Protein AF-A0A1T4Z4E2-F1 (afdb_monomer_lite)

Structure (mmCIF, N/CA/C/O backbone):
data_AF-A0A1T4Z4E2-F1
#
_entry.id   AF-A0A1T4Z4E2-F1
#
loop_
_atom_site.group_PDB
_atom_site.id
_atom_site.type_symbol
_atom_site.label_atom_id
_atom_site.label_alt_id
_atom_site.label_comp_id
_atom_site.label_asym_id
_atom_site.label_entity_id
_atom_site.label_seq_id
_atom_site.pdbx_PDB_ins_code
_atom_site.Cartn_x
_atom_site.Cartn_y
_atom_site.Cartn_z
_atom_site.occupancy
_atom_site.B_iso_or_equiv
_atom_site.auth_seq_id
_atom_site.auth_comp_id
_atom_site.auth_asym_id
_atom_site.auth_atom_id
_atom_site.pdbx_PDB_model_num
ATOM 1 N N . MET A 1 1 ? 83.401 1.718 -61.643 1.00 43.03 1 MET A N 1
ATOM 2 C CA . MET A 1 1 ? 82.633 1.352 -60.439 1.00 43.03 1 MET A CA 1
ATOM 3 C C . MET A 1 1 ? 81.270 0.893 -60.943 1.00 43.03 1 MET A C 1
ATOM 5 O O . MET A 1 1 ? 80.401 1.716 -61.183 1.00 43.03 1 MET A O 1
ATOM 9 N N . LEU A 1 2 ? 81.180 -0.382 -61.313 1.00 45.03 2 LEU A N 1
ATOM 10 C CA . LEU A 1 2 ? 80.019 -1.019 -61.935 1.00 45.03 2 LEU A CA 1
ATOM 11 C C . LEU A 1 2 ? 79.768 -2.278 -61.119 1.00 45.03 2 LEU A C 1
ATOM 13 O O . LEU A 1 2 ? 80.660 -3.112 -61.080 1.00 45.03 2 LEU A O 1
ATOM 17 N N . ASP A 1 3 ? 78.605 -2.380 -60.489 1.00 41.56 3 ASP A N 1
ATOM 18 C CA . ASP A 1 3 ? 77.945 -3.665 -60.283 1.00 41.56 3 ASP A CA 1
ATOM 19 C C . ASP A 1 3 ? 76.447 -3.419 -60.094 1.00 41.56 3 ASP A C 1
ATOM 21 O O . ASP A 1 3 ? 75.994 -2.739 -59.173 1.00 41.56 3 ASP A O 1
ATOM 25 N N . ILE A 1 4 ? 75.699 -3.918 -61.075 1.00 47.00 4 ILE A N 1
ATOM 26 C CA . ILE A 1 4 ? 74.245 -3.968 -61.150 1.00 47.00 4 ILE A CA 1
ATOM 27 C C . ILE A 1 4 ? 73.883 -5.408 -60.803 1.00 47.00 4 ILE A C 1
ATOM 29 O O . ILE A 1 4 ? 74.241 -6.319 -61.546 1.00 47.00 4 ILE A O 1
ATOM 33 N N . THR A 1 5 ? 73.133 -5.618 -59.725 1.00 52.94 5 THR A N 1
ATOM 34 C CA . THR A 1 5 ? 72.490 -6.910 -59.446 1.00 52.94 5 THR A CA 1
ATOM 35 C C . THR A 1 5 ? 70.978 -6.747 -59.379 1.00 52.94 5 THR A C 1
ATOM 37 O O . THR A 1 5 ? 70.427 -6.159 -58.451 1.00 52.94 5 THR A O 1
ATOM 40 N N . LEU A 1 6 ? 70.340 -7.291 -60.419 1.00 47.16 6 LEU A N 1
ATOM 41 C CA . LEU A 1 6 ? 68.939 -7.689 -60.508 1.00 47.16 6 LEU A CA 1
ATOM 42 C C . LEU A 1 6 ? 68.635 -8.813 -59.504 1.00 47.16 6 LEU A C 1
ATOM 44 O O . LEU A 1 6 ? 69.362 -9.800 -59.485 1.00 47.16 6 LEU A O 1
ATOM 48 N N . GLN A 1 7 ? 67.515 -8.696 -58.789 1.00 49.22 7 GLN A N 1
ATOM 49 C CA . GLN A 1 7 ? 66.650 -9.755 -58.226 1.00 49.22 7 GLN A CA 1
ATOM 50 C C . GLN A 1 7 ? 65.529 -8.982 -57.495 1.00 49.22 7 GLN A C 1
ATOM 52 O O . GLN A 1 7 ? 65.824 -8.167 -56.635 1.00 49.22 7 GLN A O 1
ATOM 57 N N . GLY A 1 8 ? 64.246 -9.001 -57.856 1.00 41.59 8 GLY A N 1
ATOM 58 C CA . GLY A 1 8 ? 63.393 -10.115 -58.256 1.00 41.59 8 GLY A CA 1
ATOM 59 C C . GLY A 1 8 ? 62.428 -10.399 -57.096 1.00 41.59 8 GLY A C 1
ATOM 60 O O . GLY A 1 8 ? 62.901 -10.843 -56.064 1.00 41.59 8 GLY A O 1
ATOM 61 N N . LEU A 1 9 ? 61.131 -10.089 -57.253 1.00 45.34 9 LEU A N 1
ATOM 62 C CA . LEU A 1 9 ? 59.932 -10.692 -56.611 1.00 45.34 9 LEU A CA 1
ATOM 63 C C . LEU A 1 9 ? 58.744 -9.728 -56.840 1.00 45.34 9 LEU A C 1
ATOM 65 O O . LEU A 1 9 ? 58.664 -8.666 -56.237 1.00 45.34 9 LEU A O 1
ATOM 69 N N . VAL A 1 10 ? 57.968 -9.892 -57.912 1.00 45.75 10 VAL A N 1
ATOM 70 C CA . VAL A 1 10 ? 56.760 -10.740 -58.017 1.00 45.75 10 VAL A CA 1
ATOM 71 C C . VAL A 1 10 ? 55.664 -10.337 -57.024 1.00 45.75 10 VAL A C 1
ATOM 73 O O . VAL A 1 10 ? 55.717 -10.634 -55.834 1.00 45.75 10 VAL A O 1
ATOM 76 N N . LEU A 1 11 ? 54.650 -9.680 -57.599 1.00 40.84 11 LEU A N 1
ATOM 77 C CA . LEU A 1 11 ? 53.311 -9.459 -57.063 1.00 40.84 11 LEU A CA 1
ATOM 78 C C . LEU A 1 11 ? 52.727 -10.741 -56.454 1.00 40.84 11 LEU A C 1
ATOM 80 O O . LEU A 1 11 ? 52.651 -11.764 -57.132 1.00 40.84 11 LEU A O 1
ATOM 84 N N . LEU A 1 12 ? 52.157 -10.632 -55.255 1.00 41.03 12 LEU A N 1
ATOM 85 C CA . LEU A 1 12 ? 51.163 -11.581 -54.763 1.00 41.03 12 LEU A CA 1
ATOM 86 C C . LEU A 1 12 ? 49.928 -10.825 -54.265 1.00 41.03 12 LEU A C 1
ATOM 88 O O . LEU A 1 12 ? 49.847 -10.320 -53.151 1.00 41.03 12 LEU A O 1
ATOM 92 N N . VAL A 1 13 ? 49.021 -10.689 -55.230 1.00 41.66 13 VAL A N 1
ATOM 93 C CA . VAL A 1 13 ? 47.558 -10.688 -55.166 1.00 41.66 13 VAL A CA 1
ATOM 94 C C . VAL A 1 13 ? 46.963 -10.875 -53.765 1.00 41.66 13 VAL A C 1
ATOM 96 O O . VAL A 1 13 ? 47.079 -11.929 -53.143 1.00 41.66 13 VAL A O 1
ATOM 99 N N . TRP A 1 14 ? 46.216 -9.856 -53.341 1.00 37.59 14 TRP A N 1
ATOM 100 C CA . TRP A 1 14 ? 45.207 -9.940 -52.293 1.00 37.59 14 TRP A CA 1
ATOM 101 C C . TRP A 1 14 ? 44.106 -10.925 -52.702 1.00 37.59 14 TRP A C 1
ATOM 103 O O . TRP A 1 14 ? 43.316 -10.640 -53.600 1.00 37.59 14 TRP A O 1
ATOM 113 N N . VAL A 1 15 ? 44.021 -12.067 -52.022 1.00 42.38 15 VAL A N 1
ATOM 114 C CA . VAL A 1 15 ? 42.838 -12.936 -52.062 1.00 42.38 15 VAL A CA 1
ATOM 115 C C . VAL A 1 15 ? 42.001 -12.627 -50.824 1.00 42.38 15 VAL A C 1
ATOM 117 O O . VAL A 1 15 ? 42.268 -13.122 -49.731 1.00 42.38 15 VAL A O 1
ATOM 120 N N . GLN A 1 16 ? 40.986 -11.776 -50.990 1.00 45.28 16 GLN A N 1
ATOM 121 C CA . GLN A 1 16 ? 39.893 -11.659 -50.027 1.00 45.28 16 GLN A CA 1
ATOM 122 C C . GLN A 1 16 ? 39.072 -12.948 -50.074 1.00 45.28 16 GLN A C 1
ATOM 124 O O . GLN A 1 16 ? 38.259 -13.154 -50.973 1.00 45.28 16 GLN A O 1
ATOM 129 N N . VAL A 1 17 ? 39.267 -13.814 -49.083 1.00 48.19 17 VAL A N 1
ATOM 130 C CA . VAL A 1 17 ? 38.297 -14.865 -48.785 1.00 48.19 17 VAL A CA 1
ATOM 131 C C . VAL A 1 17 ? 37.117 -14.206 -48.082 1.00 48.19 17 VAL A C 1
ATOM 133 O O . VAL A 1 17 ? 37.236 -13.682 -46.974 1.00 48.19 17 VAL A O 1
ATOM 136 N N . VAL A 1 18 ? 35.971 -14.225 -48.760 1.00 53.00 18 VAL A N 1
ATOM 137 C CA . VAL A 1 18 ? 34.652 -13.923 -48.203 1.00 53.00 18 VAL A CA 1
ATOM 138 C C . VAL A 1 18 ? 34.338 -14.993 -47.158 1.00 53.00 18 VAL A C 1
ATOM 140 O O . VAL A 1 18 ? 33.730 -16.020 -47.439 1.00 53.00 18 VAL A O 1
ATOM 143 N N . GLY A 1 19 ? 34.804 -14.768 -45.934 1.00 38.81 19 GLY A N 1
ATOM 144 C CA . GLY A 1 19 ? 34.293 -15.460 -44.765 1.00 38.81 19 GLY A CA 1
ATOM 145 C C . GLY A 1 19 ? 32.934 -14.863 -44.427 1.00 38.81 19 GLY A C 1
ATOM 146 O O . GLY A 1 19 ? 32.863 -13.728 -43.953 1.00 38.81 19 GLY A O 1
ATOM 147 N N . CYS A 1 20 ? 31.860 -15.612 -44.686 1.00 36.28 20 CYS A N 1
ATOM 148 C CA . CYS A 1 20 ? 30.552 -15.386 -44.082 1.00 36.28 20 CYS A CA 1
ATOM 149 C C . CYS A 1 20 ? 30.745 -15.169 -42.576 1.00 36.28 20 CYS A C 1
ATOM 151 O O . CYS A 1 20 ? 30.963 -16.119 -41.829 1.00 36.28 20 CYS A O 1
ATOM 153 N N . ARG A 1 21 ? 30.682 -13.911 -42.124 1.00 41.00 21 ARG A N 1
ATOM 154 C CA . ARG A 1 21 ? 30.514 -13.598 -40.707 1.00 41.00 21 ARG A CA 1
ATOM 155 C C . ARG A 1 21 ? 29.143 -14.125 -40.320 1.00 41.00 21 ARG A C 1
ATOM 157 O O . ARG A 1 21 ? 28.133 -13.464 -40.566 1.00 41.00 21 ARG A O 1
ATOM 164 N N . SER A 1 22 ? 29.122 -15.330 -39.759 1.00 43.19 22 SER A N 1
ATOM 165 C CA . SER A 1 22 ? 28.012 -15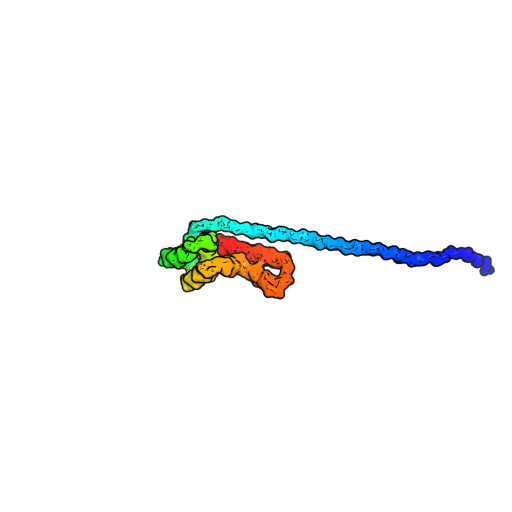.826 -38.964 1.00 43.19 22 SER A CA 1
ATOM 166 C C . SER A 1 22 ? 27.613 -14.698 -38.030 1.00 43.19 22 SER A C 1
ATOM 168 O O . SER A 1 22 ? 28.406 -14.232 -37.211 1.00 43.19 22 SER A O 1
ATOM 170 N N . ARG A 1 23 ? 26.407 -14.179 -38.242 1.00 46.03 23 ARG A N 1
ATOM 171 C CA . ARG A 1 23 ? 25.771 -13.248 -37.328 1.00 46.03 23 ARG A CA 1
ATOM 172 C C . ARG A 1 23 ? 25.450 -14.099 -36.110 1.00 46.03 23 ARG A C 1
ATOM 174 O O . ARG A 1 23 ? 24.402 -14.730 -36.051 1.00 46.03 23 ARG A O 1
ATOM 181 N N . GLU A 1 24 ? 26.425 -14.221 -35.221 1.00 41.53 24 GLU A N 1
ATOM 182 C CA . GLU A 1 24 ? 26.245 -14.816 -33.913 1.00 41.53 24 GLU A CA 1
ATOM 183 C C . GLU A 1 24 ? 25.270 -13.887 -33.203 1.00 41.53 24 GLU A C 1
ATOM 185 O O . GLU A 1 24 ? 25.612 -12.811 -32.713 1.00 41.53 24 GLU A O 1
ATOM 190 N N . THR A 1 25 ? 23.990 -14.233 -33.312 1.00 44.44 25 THR A N 1
ATOM 191 C CA . THR A 1 25 ? 22.948 -13.665 -32.487 1.00 44.44 25 THR A CA 1
ATOM 192 C C . THR A 1 25 ? 23.361 -14.005 -31.073 1.00 44.44 25 THR A C 1
ATOM 194 O O . THR A 1 25 ? 23.144 -15.126 -30.611 1.00 44.44 25 THR A O 1
ATOM 197 N N . ALA A 1 26 ? 23.990 -13.045 -30.400 1.00 43.84 26 ALA A N 1
ATOM 198 C CA . ALA A 1 26 ? 23.972 -12.983 -28.959 1.00 43.84 26 ALA A CA 1
ATOM 199 C C . ALA A 1 26 ? 22.491 -12.925 -28.579 1.00 43.84 26 ALA A C 1
ATOM 201 O O . ALA A 1 26 ? 21.879 -11.860 -28.504 1.00 43.84 26 ALA A O 1
ATOM 202 N N . SER A 1 27 ? 21.894 -14.107 -28.437 1.00 48.59 27 SER A N 1
ATOM 203 C CA . SER A 1 27 ? 20.681 -14.325 -27.682 1.00 48.59 27 SER A CA 1
ATOM 204 C C . SER A 1 27 ? 21.054 -13.928 -26.266 1.00 48.59 27 SER A C 1
ATOM 206 O O . SER A 1 27 ? 21.523 -14.749 -25.481 1.00 48.59 27 SER A O 1
ATOM 208 N N . SER A 1 28 ? 20.966 -12.623 -25.999 1.00 47.12 28 SER A N 1
ATOM 209 C CA . SER A 1 28 ? 21.042 -12.056 -24.668 1.00 47.12 28 SER A CA 1
ATOM 210 C C . SER A 1 28 ? 20.012 -12.826 -23.867 1.00 47.12 28 SER A C 1
ATOM 212 O O . SER A 1 28 ? 18.813 -12.735 -24.132 1.00 47.12 28 SER A O 1
ATOM 214 N N . ALA A 1 29 ? 20.511 -13.703 -23.000 1.00 44.59 29 ALA A N 1
ATOM 215 C CA . ALA A 1 29 ? 19.693 -14.424 -22.059 1.00 44.59 29 ALA A CA 1
ATOM 216 C C . ALA A 1 29 ? 18.869 -13.360 -21.344 1.00 44.59 29 ALA A C 1
ATOM 218 O O . ALA A 1 29 ? 19.426 -12.518 -20.641 1.00 44.59 29 ALA A O 1
ATOM 219 N N . ALA A 1 30 ? 17.563 -13.342 -21.606 1.00 43.50 30 ALA A N 1
ATOM 220 C CA . ALA A 1 30 ? 16.647 -12.550 -20.822 1.00 43.50 30 ALA A CA 1
ATOM 221 C C . ALA A 1 30 ? 16.803 -13.070 -19.396 1.00 43.50 30 ALA A C 1
ATOM 223 O O . ALA A 1 30 ? 16.347 -14.171 -19.081 1.00 43.50 30 ALA A O 1
ATOM 224 N N . THR A 1 31 ? 17.546 -12.329 -18.572 1.00 50.16 31 THR A N 1
ATOM 225 C CA . THR A 1 31 ? 17.617 -12.577 -17.141 1.00 50.16 31 THR A CA 1
ATOM 226 C C . THR A 1 31 ? 16.169 -12.698 -16.681 1.00 50.16 31 THR A C 1
ATOM 228 O O . THR A 1 31 ? 15.388 -11.780 -16.955 1.00 50.16 31 THR A O 1
ATOM 231 N N . PRO A 1 32 ? 15.760 -13.831 -16.082 1.00 44.84 32 PRO A N 1
ATOM 232 C CA . PRO A 1 32 ? 14.402 -13.955 -15.587 1.00 44.84 32 PRO A CA 1
ATOM 233 C C . PRO A 1 32 ? 14.179 -12.772 -14.651 1.00 44.84 32 PRO A C 1
ATOM 235 O O . PRO A 1 32 ? 14.991 -12.574 -13.748 1.00 44.84 32 PRO A O 1
ATOM 238 N N . MET A 1 33 ? 13.139 -11.967 -14.909 1.00 49.41 33 MET A N 1
ATOM 239 C CA . MET A 1 33 ? 12.706 -10.908 -13.997 1.0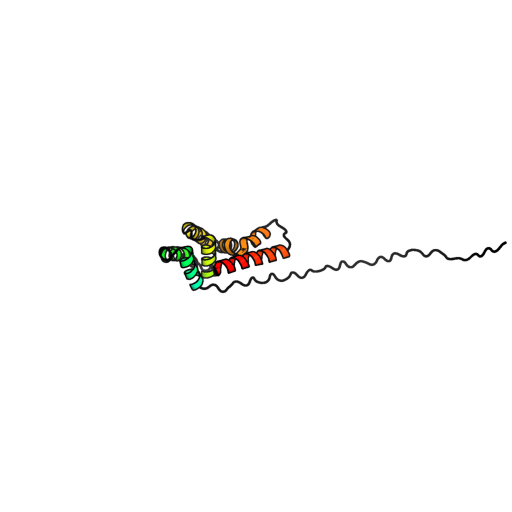0 49.41 33 MET A CA 1
ATOM 240 C C . MET A 1 33 ? 12.628 -11.546 -12.616 1.00 49.41 33 MET A C 1
ATOM 242 O O . MET A 1 33 ? 11.763 -12.390 -12.372 1.00 49.41 33 MET A O 1
ATOM 246 N N . THR A 1 34 ? 13.605 -11.251 -11.763 1.00 55.31 34 THR A N 1
ATOM 247 C CA . THR A 1 34 ? 13.738 -11.896 -10.466 1.00 55.31 34 THR A CA 1
ATOM 248 C C . THR A 1 34 ? 12.468 -11.565 -9.708 1.00 55.31 34 THR A C 1
ATOM 250 O O . THR A 1 34 ? 12.166 -10.396 -9.466 1.00 55.31 34 THR A O 1
ATOM 253 N N . ALA A 1 35 ? 11.665 -12.600 -9.436 1.00 56.94 35 ALA A N 1
ATOM 254 C CA . ALA A 1 35 ? 10.398 -12.463 -8.739 1.00 56.94 35 ALA A CA 1
ATOM 255 C C . ALA A 1 35 ? 10.648 -11.613 -7.497 1.00 56.94 35 ALA A C 1
ATOM 257 O O . ALA A 1 35 ? 11.469 -11.967 -6.649 1.00 56.94 35 ALA A O 1
ATOM 258 N N . GLN A 1 36 ? 10.020 -10.441 -7.462 1.00 58.16 36 GLN A N 1
ATOM 259 C CA . GLN A 1 36 ? 10.373 -9.417 -6.502 1.00 58.16 36 GLN A CA 1
ATOM 260 C C . GLN A 1 36 ? 10.076 -9.967 -5.095 1.00 58.16 36 GLN A C 1
ATOM 262 O O . GLN A 1 36 ? 8.913 -10.278 -4.817 1.00 58.16 36 GLN A O 1
ATOM 267 N N . PRO A 1 37 ? 11.075 -10.138 -4.205 1.00 65.12 37 PRO A N 1
ATOM 268 C CA . PRO A 1 37 ? 10.819 -10.685 -2.882 1.00 65.12 37 PRO A CA 1
ATOM 269 C C . PRO A 1 37 ? 9.958 -9.689 -2.104 1.00 65.12 37 PRO A C 1
ATOM 271 O O . PRO A 1 37 ? 10.442 -8.651 -1.647 1.00 65.12 37 PRO A O 1
ATOM 274 N N . CYS A 1 38 ? 8.665 -9.991 -2.002 1.00 59.62 38 CYS A N 1
ATOM 275 C CA . CYS A 1 38 ? 7.731 -9.225 -1.196 1.00 59.62 38 CYS A CA 1
ATOM 276 C C . CYS A 1 38 ? 7.935 -9.635 0.268 1.00 59.62 38 CYS A C 1
ATOM 278 O O . CYS A 1 38 ? 7.879 -10.832 0.576 1.00 59.62 38 CYS A O 1
ATOM 280 N N . PRO A 1 39 ? 8.211 -8.689 1.182 1.00 72.50 39 PRO A N 1
ATOM 281 C CA . PRO A 1 39 ? 8.283 -9.012 2.598 1.00 72.50 39 PRO A CA 1
ATOM 282 C C . PRO A 1 39 ? 6.950 -9.623 3.041 1.00 72.50 39 PRO A C 1
ATOM 284 O O . PRO A 1 39 ? 5.884 -9.195 2.600 1.00 72.50 39 PRO A O 1
ATOM 287 N N . LYS A 1 40 ? 7.003 -10.633 3.916 1.00 84.00 40 LYS A N 1
ATOM 288 C CA . LYS A 1 40 ? 5.790 -11.178 4.532 1.00 84.00 40 LYS A CA 1
ATOM 289 C C . LYS A 1 40 ? 5.223 -10.130 5.481 1.00 84.00 40 LYS A C 1
ATOM 291 O O . LYS A 1 40 ? 5.697 -9.996 6.604 1.00 84.00 40 LYS A O 1
ATOM 296 N N . ILE A 1 41 ? 4.252 -9.376 4.986 1.00 91.06 41 ILE A N 1
ATOM 297 C CA . ILE A 1 41 ? 3.514 -8.388 5.760 1.00 91.06 41 ILE A CA 1
ATOM 298 C C . ILE A 1 41 ? 2.516 -9.098 6.667 1.00 91.06 41 ILE A C 1
ATOM 300 O O . ILE A 1 41 ? 1.840 -10.033 6.238 1.00 91.06 41 ILE A O 1
ATOM 304 N N . THR A 1 42 ? 2.424 -8.634 7.911 1.00 94.88 42 THR A N 1
ATOM 305 C CA . THR A 1 42 ? 1.466 -9.136 8.895 1.00 94.88 42 THR A CA 1
ATOM 306 C C . THR A 1 42 ? 0.449 -8.067 9.285 1.00 94.88 42 THR A C 1
ATOM 308 O O . THR A 1 42 ? 0.698 -6.865 9.180 1.00 94.88 42 THR A O 1
ATOM 311 N N . LYS A 1 43 ? -0.690 -8.496 9.830 1.00 95.75 43 LYS A N 1
ATOM 312 C CA . LYS A 1 43 ? -1.680 -7.600 10.443 1.00 95.75 43 LYS A CA 1
ATOM 313 C C . LYS A 1 43 ? -1.097 -6.722 11.563 1.00 95.75 43 LYS A C 1
ATOM 315 O O . LYS A 1 43 ? -1.533 -5.584 11.745 1.00 95.75 43 LYS A O 1
ATOM 320 N N . ASP A 1 44 ? -0.097 -7.216 12.291 1.00 96.56 44 ASP A N 1
ATOM 321 C CA . ASP A 1 44 ? 0.575 -6.448 13.344 1.00 96.56 44 ASP A CA 1
ATOM 322 C C . ASP A 1 44 ? 1.377 -5.277 12.768 1.00 96.56 44 ASP A C 1
ATOM 324 O O . ASP A 1 44 ? 1.409 -4.199 13.370 1.00 96.56 44 ASP A O 1
ATOM 328 N N . ASP A 1 45 ? 1.956 -5.439 11.573 1.00 96.44 45 ASP A N 1
ATOM 329 C CA . ASP A 1 45 ? 2.589 -4.337 10.851 1.00 96.44 45 ASP A CA 1
ATOM 330 C C . ASP A 1 45 ? 1.571 -3.250 10.521 1.00 96.44 45 ASP A C 1
ATOM 332 O O . ASP A 1 45 ? 1.813 -2.082 10.815 1.00 96.44 45 ASP A O 1
ATOM 336 N N . VAL A 1 46 ? 0.402 -3.627 9.998 1.00 97.75 46 VAL A N 1
ATOM 337 C CA . VAL A 1 46 ? -0.685 -2.681 9.703 1.00 97.75 46 VAL A CA 1
ATOM 338 C C . VAL A 1 46 ? -1.061 -1.899 10.962 1.00 97.75 46 VAL A C 1
ATOM 340 O O . VAL A 1 46 ? -1.031 -0.669 10.967 1.00 97.75 46 VAL A O 1
ATOM 343 N N . HIS A 1 47 ? -1.339 -2.592 12.068 1.00 97.50 47 HIS A N 1
ATOM 344 C CA . HIS A 1 47 ? -1.739 -1.943 13.316 1.00 97.50 47 HIS A CA 1
ATOM 345 C C . HIS A 1 47 ? -0.648 -1.020 13.885 1.00 97.50 47 HIS A C 1
ATOM 347 O O . HIS A 1 47 ? -0.942 0.087 14.351 1.00 97.50 47 HIS A O 1
ATOM 353 N N . ARG A 1 48 ? 0.621 -1.441 13.815 1.00 97.62 48 ARG A N 1
ATOM 354 C CA . ARG A 1 48 ? 1.779 -0.624 14.203 1.00 97.62 48 ARG A CA 1
ATOM 355 C C . ARG A 1 48 ? 1.836 0.676 13.400 1.00 97.62 48 ARG A C 1
ATOM 357 O O . ARG A 1 48 ? 1.990 1.741 13.996 1.00 97.62 48 ARG A O 1
ATOM 364 N N . ILE A 1 49 ? 1.677 0.601 12.079 1.00 98.19 49 ILE A N 1
ATOM 365 C CA . ILE A 1 49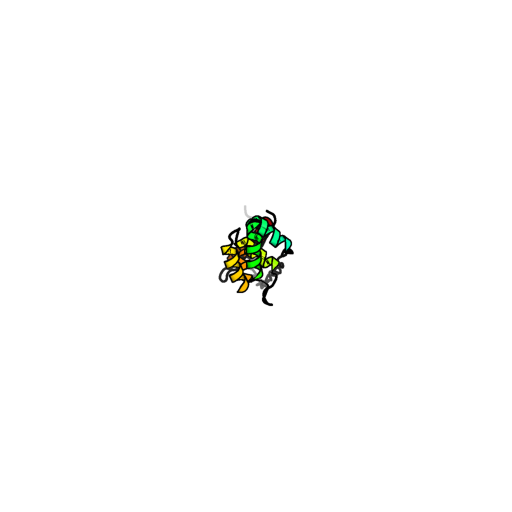 ? 1.741 1.765 11.185 1.00 98.19 49 ILE A CA 1
ATOM 366 C C . ILE A 1 49 ? 0.563 2.714 11.419 1.00 98.19 49 ILE A C 1
ATOM 368 O O . ILE A 1 49 ? 0.776 3.921 11.503 1.00 98.19 49 ILE A O 1
ATOM 372 N N . ILE A 1 50 ? -0.654 2.195 11.619 1.00 98.31 50 ILE A N 1
ATOM 373 C CA . ILE A 1 50 ? -1.824 3.029 11.942 1.00 98.31 50 ILE A CA 1
ATOM 374 C C . ILE A 1 50 ? -1.562 3.839 13.215 1.00 98.31 50 ILE A C 1
ATOM 376 O O . ILE A 1 50 ? -1.740 5.057 13.230 1.00 98.31 50 ILE A O 1
ATOM 380 N N . ARG A 1 51 ? -1.090 3.184 14.283 1.00 97.88 51 ARG A N 1
ATOM 381 C CA . ARG A 1 51 ? -0.777 3.870 15.545 1.00 97.88 51 ARG A CA 1
ATOM 382 C C . ARG A 1 51 ? 0.321 4.917 15.381 1.00 97.88 51 ARG A C 1
ATOM 384 O O . ARG A 1 51 ? 0.210 5.981 15.985 1.00 97.88 51 ARG A O 1
ATOM 391 N N . ARG A 1 52 ? 1.356 4.606 14.595 1.00 97.62 52 ARG A N 1
ATOM 392 C CA . ARG A 1 52 ? 2.497 5.492 14.335 1.00 97.62 52 ARG A CA 1
ATOM 393 C C . ARG A 1 52 ? 2.083 6.750 13.571 1.00 97.62 52 ARG A C 1
ATOM 395 O O . ARG A 1 52 ? 2.460 7.841 13.978 1.00 97.62 52 ARG A O 1
ATOM 402 N N . ASP A 1 53 ? 1.317 6.596 12.492 1.00 98.00 53 ASP A N 1
ATOM 403 C CA . ASP A 1 53 ? 1.084 7.676 11.524 1.00 98.00 53 ASP A CA 1
ATOM 404 C C . ASP A 1 53 ? -0.210 8.465 11.784 1.00 98.00 53 ASP A C 1
ATOM 406 O O . ASP A 1 53 ? -0.291 9.629 11.406 1.00 98.00 53 ASP A O 1
ATOM 410 N N . PHE A 1 54 ? -1.208 7.869 12.448 1.00 97.19 54 PHE A N 1
ATOM 411 C CA . PHE A 1 54 ? -2.528 8.488 12.664 1.00 97.19 54 PHE A CA 1
ATOM 412 C C . PHE A 1 54 ? -2.847 8.759 14.142 1.00 97.19 54 PHE A C 1
ATOM 414 O O . PHE A 1 54 ? -3.804 9.477 14.453 1.00 97.19 54 PHE A O 1
ATOM 421 N N . GLY A 1 55 ? -2.055 8.194 15.058 1.00 97.00 55 GLY A N 1
ATOM 422 C CA . GLY A 1 55 ? -2.273 8.269 16.500 1.00 97.00 55 GLY A CA 1
ATOM 423 C C . GLY A 1 55 ? -3.363 7.319 17.010 1.00 97.00 55 GLY A C 1
ATOM 424 O O . GLY A 1 55 ? -4.195 6.801 16.266 1.00 97.00 55 GLY A O 1
ATOM 425 N N . THR A 1 56 ? -3.381 7.086 18.325 1.00 96.12 56 THR A N 1
ATOM 426 C CA . THR A 1 56 ? -4.277 6.106 18.974 1.00 96.12 56 THR A CA 1
ATOM 427 C C . THR A 1 56 ? -5.760 6.430 18.819 1.00 96.12 56 THR A C 1
ATOM 429 O O . THR A 1 56 ? -6.576 5.517 18.732 1.00 96.12 56 THR A O 1
ATOM 432 N N . ASN A 1 57 ? -6.112 7.715 18.741 1.00 96.75 57 ASN A N 1
ATOM 433 C CA . ASN A 1 57 ? -7.505 8.164 18.688 1.00 96.75 57 ASN A CA 1
ATOM 434 C C . ASN A 1 57 ? -8.171 7.870 17.336 1.00 96.75 57 ASN A C 1
ATOM 436 O O . ASN A 1 57 ? -9.394 7.806 17.259 1.00 96.75 57 ASN A O 1
ATOM 440 N N . GLN A 1 58 ? -7.381 7.674 16.276 1.00 96.56 58 GLN A N 1
ATOM 441 C CA . GLN A 1 58 ? -7.890 7.426 14.926 1.00 96.56 58 GLN A CA 1
ATOM 442 C C . GLN A 1 58 ? -7.842 5.950 14.519 1.00 96.56 58 GLN A C 1
ATOM 444 O O . GLN A 1 58 ? -8.397 5.596 13.481 1.00 96.56 58 GLN A O 1
ATOM 449 N N . VAL A 1 59 ? -7.247 5.074 15.340 1.00 97.81 59 VAL A N 1
ATOM 450 C CA . VAL A 1 59 ? -7.064 3.645 15.023 1.00 97.81 59 VAL A CA 1
ATOM 451 C C . VAL A 1 59 ? -8.375 2.977 14.616 1.00 97.81 59 VAL A C 1
ATOM 453 O O . VAL A 1 59 ? -8.427 2.297 13.594 1.00 97.81 59 VAL A O 1
ATOM 456 N N . ALA A 1 60 ? -9.446 3.192 15.385 1.00 98.12 60 ALA A N 1
ATOM 457 C CA . ALA A 1 60 ? -10.749 2.597 15.097 1.00 98.12 60 ALA A CA 1
ATOM 458 C C . ALA A 1 60 ? -11.312 3.067 13.747 1.00 98.12 60 ALA A C 1
ATOM 460 O O . ALA A 1 60 ? -11.807 2.252 12.972 1.00 98.12 60 ALA A O 1
ATOM 461 N N . ARG A 1 61 ? -11.185 4.365 13.440 1.00 98.44 61 ARG A N 1
ATOM 462 C CA . ARG A 1 61 ? -11.689 4.940 12.188 1.00 98.44 61 ARG A CA 1
ATOM 463 C C . ARG A 1 61 ? -10.899 4.437 10.981 1.00 98.44 61 ARG A C 1
ATOM 465 O O . ARG A 1 61 ? -11.504 4.012 10.006 1.00 98.44 61 ARG A O 1
ATOM 472 N N . VAL A 1 62 ? -9.568 4.426 11.060 1.00 98.62 62 VAL A N 1
ATOM 473 C CA . VAL A 1 62 ? -8.709 3.921 9.976 1.00 98.62 62 VAL A CA 1
ATOM 474 C C . VAL A 1 62 ? -8.968 2.435 9.719 1.00 98.62 62 VAL A C 1
ATOM 476 O O . VAL A 1 62 ? -9.148 2.047 8.569 1.00 98.62 62 VAL A O 1
ATOM 479 N N . ASN A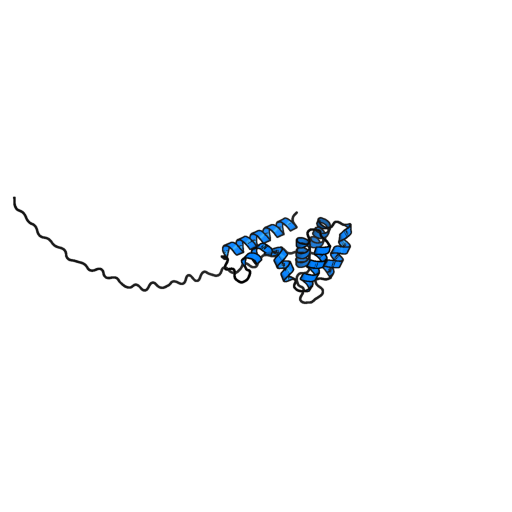 1 63 ? -9.075 1.613 10.769 1.00 98.38 63 ASN A N 1
ATOM 480 C CA . ASN A 1 63 ? -9.411 0.193 10.620 1.00 98.38 63 ASN A CA 1
ATOM 481 C C . ASN A 1 63 ? -10.774 -0.024 9.950 1.00 98.38 63 ASN A C 1
ATOM 483 O O . ASN A 1 63 ? -10.885 -0.899 9.098 1.00 98.38 63 ASN A O 1
ATOM 487 N N . ALA A 1 64 ? -11.789 0.767 10.311 1.00 98.44 64 ALA A N 1
ATOM 488 C CA . ALA A 1 64 ? -13.118 0.670 9.707 1.00 98.44 64 ALA A CA 1
ATOM 489 C C . ALA A 1 64 ? -13.123 1.047 8.216 1.00 98.44 64 ALA A C 1
ATOM 491 O O . ALA A 1 64 ? -13.908 0.509 7.440 1.00 98.44 64 ALA A O 1
ATOM 492 N N . ILE A 1 65 ? -12.249 1.967 7.799 1.00 98.69 65 ILE A N 1
ATOM 493 C CA . ILE A 1 65 ? -12.082 2.292 6.380 1.00 98.69 65 ILE A CA 1
ATOM 494 C C . ILE A 1 65 ? -11.384 1.129 5.670 1.00 98.69 65 ILE A C 1
ATOM 496 O O . ILE A 1 65 ? -11.907 0.634 4.676 1.00 98.69 65 ILE A O 1
ATOM 500 N N . LEU A 1 66 ? -10.248 0.664 6.199 1.00 98.56 66 LEU A N 1
ATOM 501 C CA . LEU A 1 66 ? -9.462 -0.414 5.592 1.00 98.56 66 LEU A CA 1
ATOM 502 C C . LEU A 1 66 ? -10.248 -1.723 5.472 1.00 98.56 66 LEU A C 1
ATOM 504 O O . LEU A 1 66 ? -10.098 -2.415 4.474 1.00 98.56 66 LEU A O 1
ATOM 508 N N . SER A 1 67 ? -11.142 -2.035 6.417 1.00 97.81 67 SER A N 1
ATOM 509 C CA . SER A 1 67 ? -11.946 -3.266 6.372 1.00 97.81 67 SER A CA 1
ATOM 510 C C . SER A 1 67 ? -12.875 -3.374 5.160 1.00 97.81 67 SER A C 1
ATOM 512 O O . SER A 1 67 ? -13.398 -4.452 4.917 1.00 97.81 67 SER A O 1
ATOM 514 N N . ARG A 1 68 ? -13.070 -2.289 4.398 1.00 97.94 68 ARG A N 1
ATOM 515 C CA . ARG A 1 68 ? -13.796 -2.302 3.116 1.00 97.94 68 ARG A CA 1
ATOM 516 C C . ARG A 1 68 ? -13.028 -3.026 2.002 1.00 97.94 68 ARG A C 1
ATOM 518 O O . ARG A 1 68 ? -13.613 -3.343 0.969 1.00 97.94 68 ARG A O 1
ATOM 525 N N . TYR A 1 69 ? -11.722 -3.231 2.169 1.00 98.38 69 TYR A N 1
ATOM 526 C CA . TYR A 1 69 ? -10.891 -4.007 1.256 1.00 98.38 69 TYR A CA 1
ATOM 527 C C . TYR A 1 69 ? -10.666 -5.427 1.801 1.00 98.38 69 TYR A C 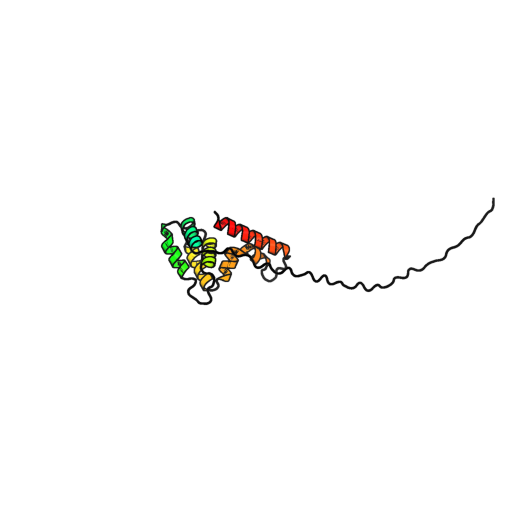1
ATOM 529 O O . TYR A 1 69 ? -10.401 -5.624 2.985 1.00 98.38 69 TYR A O 1
ATOM 537 N N . GLY A 1 70 ? -10.739 -6.422 0.917 1.00 95.81 70 GLY A N 1
ATOM 538 C CA . GLY A 1 70 ? -10.653 -7.849 1.238 1.00 95.81 70 GLY A CA 1
ATOM 539 C C . GLY A 1 70 ? -12.007 -8.564 1.331 1.00 95.81 70 GLY A C 1
ATOM 540 O O . GLY A 1 70 ? -12.036 -9.726 1.726 1.00 95.81 70 GLY A O 1
ATOM 541 N N . GLU A 1 71 ? -13.114 -7.903 0.978 1.00 94.56 71 GLU A N 1
ATOM 542 C CA . GLU A 1 71 ? -14.460 -8.500 1.001 1.00 94.56 71 GLU A CA 1
ATOM 543 C C . GLU A 1 71 ? -14.782 -9.308 -0.265 1.00 94.56 71 GLU A C 1
ATOM 545 O O . GLU A 1 71 ? -15.571 -10.249 -0.213 1.00 94.56 71 GLU A O 1
ATOM 550 N N . ALA A 1 72 ? -14.184 -8.956 -1.407 1.00 94.62 72 ALA A N 1
ATOM 551 C CA . ALA A 1 72 ? -14.423 -9.646 -2.673 1.00 94.62 72 ALA A CA 1
ATOM 552 C C . ALA A 1 72 ? -13.355 -10.715 -2.960 1.00 94.62 72 ALA A C 1
ATOM 554 O O . ALA A 1 72 ? -12.174 -10.501 -2.705 1.00 94.62 72 ALA A O 1
ATOM 555 N N . ASP A 1 73 ? -13.736 -11.824 -3.603 1.00 94.88 73 ASP A N 1
ATOM 556 C CA . ASP A 1 73 ? -12.848 -12.977 -3.868 1.00 94.88 73 ASP A CA 1
ATOM 557 C C . ASP A 1 73 ? -11.580 -12.647 -4.681 1.00 94.88 73 ASP A C 1
ATOM 559 O O . ASP A 1 73 ? -10.573 -13.363 -4.636 1.00 94.88 73 ASP A O 1
ATOM 563 N N . TRP A 1 74 ? -11.630 -11.570 -5.467 1.00 94.38 74 TRP A N 1
ATOM 564 C CA . TRP A 1 74 ? -10.516 -11.100 -6.287 1.00 94.38 74 TRP A CA 1
ATOM 565 C C . TRP A 1 74 ? -9.575 -10.148 -5.537 1.00 94.38 74 TRP A C 1
ATOM 567 O O . TRP A 1 74 ? -8.464 -9.909 -6.009 1.00 94.38 74 TRP A O 1
ATOM 577 N N . GLN A 1 75 ? -9.982 -9.628 -4.377 1.00 95.81 75 GLN A N 1
ATOM 578 C CA . GLN A 1 75 ? -9.168 -8.747 -3.545 1.00 95.81 75 GLN A CA 1
ATOM 579 C C . GLN A 1 75 ? -8.159 -9.594 -2.770 1.00 95.81 75 GLN A C 1
ATOM 581 O O . GLN A 1 75 ? -8.481 -10.286 -1.804 1.00 95.81 75 GLN A O 1
ATOM 586 N N . ARG A 1 76 ? -6.912 -9.590 -3.245 1.00 94.12 76 ARG A N 1
ATOM 587 C CA . ARG A 1 76 ? -5.821 -10.394 -2.683 1.00 94.12 76 ARG A CA 1
ATOM 588 C C . ARG A 1 76 ? -5.005 -9.589 -1.678 1.00 94.12 76 ARG A C 1
ATOM 590 O O . ARG A 1 76 ? -5.011 -8.360 -1.698 1.00 94.12 76 ARG A O 1
ATOM 597 N N . GLU A 1 77 ? -4.275 -10.321 -0.836 1.00 93.38 77 GLU A N 1
ATOM 598 C CA . GLU A 1 77 ? -3.213 -9.788 0.031 1.00 93.38 77 GLU A CA 1
ATOM 599 C C . GLU A 1 77 ? -3.651 -8.567 0.876 1.00 93.38 77 GLU A C 1
ATOM 601 O O . GLU A 1 77 ? -3.006 -7.518 0.807 1.00 93.38 77 GLU A O 1
ATOM 606 N N . PRO A 1 78 ? -4.729 -8.674 1.684 1.00 96.44 78 PRO A N 1
ATOM 607 C CA . PRO A 1 78 ? -5.318 -7.532 2.391 1.00 96.44 78 PRO A CA 1
ATOM 608 C C . PRO A 1 78 ? -4.297 -6.745 3.211 1.00 96.44 78 PRO A C 1
ATOM 610 O O . PRO A 1 78 ? -4.225 -5.528 3.085 1.00 96.44 78 PRO A O 1
ATOM 613 N N . ASP A 1 79 ? -3.433 -7.421 3.970 1.00 97.00 79 ASP A N 1
ATOM 614 C CA . ASP A 1 79 ? -2.445 -6.737 4.808 1.00 97.00 79 ASP A CA 1
ATOM 615 C C . ASP A 1 79 ? -1.417 -5.932 3.985 1.00 97.00 79 ASP A C 1
ATOM 617 O O . ASP A 1 79 ? -1.044 -4.822 4.371 1.00 97.00 79 ASP A O 1
ATOM 621 N N . ARG A 1 80 ? -0.991 -6.444 2.819 1.00 96.50 80 ARG A N 1
ATOM 622 C CA . ARG A 1 80 ? -0.068 -5.737 1.912 1.00 96.50 80 ARG A CA 1
ATOM 623 C C . ARG A 1 80 ? -0.736 -4.505 1.309 1.00 96.50 80 ARG A C 1
ATOM 625 O O . ARG A 1 80 ? -0.154 -3.423 1.320 1.00 96.50 80 ARG A O 1
ATOM 632 N N . VAL A 1 81 ? -1.974 -4.652 0.838 1.00 97.56 81 VAL A N 1
ATOM 633 C CA . VAL A 1 81 ? -2.736 -3.540 0.257 1.00 97.56 81 VAL A CA 1
ATOM 634 C C . VAL A 1 81 ? -3.056 -2.483 1.311 1.00 97.56 81 VAL A C 1
ATOM 636 O O . VAL A 1 81 ? -2.904 -1.294 1.042 1.00 97.56 81 VAL A O 1
ATOM 639 N N . HIS A 1 82 ? -3.399 -2.879 2.538 1.00 98.44 82 HIS A N 1
ATOM 640 C CA . HIS A 1 82 ? -3.579 -1.946 3.649 1.00 98.44 82 HIS A CA 1
ATOM 641 C C . HIS A 1 82 ? -2.314 -1.129 3.916 1.00 98.44 82 HIS A C 1
ATOM 643 O O . HIS A 1 82 ? -2.397 0.087 4.072 1.00 98.44 82 HIS A O 1
ATOM 649 N N . LEU A 1 83 ? -1.132 -1.750 3.919 1.00 97.69 83 LEU A N 1
ATOM 650 C CA . LEU A 1 83 ? 0.117 -1.000 4.056 1.00 97.69 83 LEU A CA 1
ATOM 651 C C . LEU A 1 83 ? 0.374 -0.051 2.889 1.00 97.69 83 LEU A C 1
ATOM 653 O O . LEU A 1 83 ? 0.814 1.072 3.128 1.00 97.69 83 LEU A O 1
ATOM 657 N N . ALA A 1 84 ? 0.084 -0.465 1.656 1.00 97.56 84 ALA A N 1
ATOM 658 C CA . ALA A 1 84 ? 0.202 0.404 0.491 1.00 97.56 84 ALA A CA 1
ATOM 659 C C . ALA A 1 84 ? -0.708 1.640 0.622 1.00 97.56 84 ALA A C 1
ATOM 661 O O . ALA A 1 84 ? -0.235 2.768 0.472 1.00 97.56 84 ALA A O 1
ATOM 662 N N . ILE A 1 85 ? -1.970 1.447 1.027 1.00 98.62 85 ILE A N 1
ATOM 663 C CA . ILE A 1 85 ? -2.915 2.531 1.341 1.00 98.62 85 ILE A CA 1
ATOM 664 C C . ILE A 1 85 ? -2.327 3.467 2.406 1.00 98.62 85 ILE A C 1
ATOM 666 O O . ILE A 1 85 ? -2.283 4.681 2.209 1.00 98.62 85 ILE A O 1
ATOM 670 N N . LEU A 1 86 ? -1.832 2.918 3.518 1.00 98.56 86 LEU A N 1
ATOM 671 C CA . LEU A 1 86 ? -1.275 3.704 4.623 1.00 98.56 86 LEU A CA 1
ATOM 672 C C . LEU A 1 86 ? -0.020 4.487 4.206 1.00 98.56 86 LEU A C 1
ATOM 674 O O . LEU A 1 86 ? 0.125 5.653 4.584 1.00 98.56 86 LEU A O 1
ATOM 678 N N . LYS A 1 87 ? 0.860 3.888 3.390 1.00 97.75 87 LYS A N 1
ATOM 679 C CA . LYS A 1 87 ? 2.052 4.552 2.838 1.00 97.75 87 LYS A CA 1
ATOM 680 C C . LYS A 1 87 ? 1.663 5.762 1.991 1.00 97.75 87 LYS A C 1
ATOM 682 O O . LYS A 1 87 ? 2.254 6.828 2.157 1.00 97.75 87 LYS A O 1
ATOM 687 N N . MET A 1 88 ? 0.675 5.614 1.106 1.00 98.06 88 MET A N 1
ATOM 688 C CA . MET A 1 88 ? 0.212 6.711 0.247 1.00 98.06 88 MET A CA 1
ATOM 689 C C . MET A 1 88 ? -0.540 7.792 1.029 1.00 98.06 88 MET A C 1
ATOM 691 O O . MET A 1 88 ? -0.437 8.975 0.703 1.00 98.06 88 MET A O 1
ATOM 695 N N . ALA A 1 89 ? -1.262 7.400 2.079 1.00 98.12 89 ALA A N 1
ATOM 696 C CA . ALA A 1 89 ? -2.035 8.316 2.901 1.00 98.12 89 ALA A CA 1
ATOM 697 C C . ALA A 1 89 ? -1.167 9.237 3.772 1.00 98.12 89 ALA A C 1
ATOM 699 O O . ALA A 1 89 ? -1.552 10.375 4.011 1.00 98.12 89 ALA A O 1
ATOM 700 N N . GLN A 1 90 ? 0.011 8.791 4.223 1.00 96.56 90 GLN A N 1
ATOM 701 C CA . GLN A 1 90 ? 0.953 9.614 5.005 1.00 96.56 90 GLN A CA 1
ATOM 702 C C . GLN A 1 90 ? 0.319 10.290 6.244 1.00 96.56 90 GLN A C 1
ATOM 704 O O . GLN A 1 90 ? 0.654 11.425 6.574 1.00 96.56 90 GLN A O 1
ATOM 709 N N . GLY A 1 91 ? -0.594 9.597 6.933 1.00 97.38 91 GLY A N 1
ATOM 710 C CA . GLY A 1 91 ? -1.298 10.119 8.116 1.00 97.38 91 GLY A CA 1
ATOM 711 C C . GLY A 1 91 ? -2.570 10.926 7.814 1.00 97.38 91 GLY A C 1
ATOM 712 O O . GLY A 1 91 ? -3.253 11.357 8.741 1.00 97.38 91 GLY A O 1
ATOM 713 N N . ASP A 1 92 ? -2.922 11.105 6.540 1.00 98.38 92 ASP A N 1
ATOM 714 C CA . ASP A 1 92 ? -4.142 11.788 6.104 1.00 98.38 92 ASP A CA 1
ATOM 715 C C . ASP A 1 92 ? -5.300 10.794 5.939 1.00 98.38 92 ASP A C 1
ATOM 717 O O . ASP A 1 92 ? -5.258 9.885 5.107 1.00 98.38 92 ASP A O 1
ATOM 721 N N . ILE A 1 93 ? -6.349 10.958 6.744 1.00 98.12 93 ILE A N 1
ATOM 722 C CA . ILE A 1 93 ? -7.484 10.034 6.770 1.00 98.12 93 ILE A CA 1
ATOM 723 C C . ILE A 1 93 ? -8.346 10.095 5.506 1.00 98.12 93 ILE A C 1
ATOM 725 O O . ILE A 1 93 ? -8.862 9.064 5.079 1.00 98.12 93 ILE A O 1
ATOM 729 N N . GLU A 1 94 ? -8.460 11.260 4.869 1.00 98.31 94 GLU A N 1
ATOM 730 C CA . GLU A 1 94 ? -9.221 11.409 3.624 1.00 98.31 94 GLU A CA 1
ATOM 731 C C . GLU A 1 94 ? -8.519 10.656 2.490 1.00 98.31 94 GLU A C 1
ATOM 733 O O . GLU A 1 94 ? -9.159 10.018 1.649 1.00 98.31 94 GLU A O 1
ATOM 738 N N . LYS A 1 95 ? -7.179 10.628 2.517 1.00 98.50 95 LYS A N 1
ATOM 739 C CA . LYS A 1 95 ? -6.399 9.785 1.606 1.00 98.50 95 LYS A CA 1
ATOM 740 C C . LYS A 1 95 ? -6.564 8.298 1.884 1.00 98.50 95 LYS A C 1
ATOM 742 O O . LYS A 1 95 ? -6.562 7.527 0.930 1.00 98.50 95 LYS A O 1
ATOM 747 N N . VAL A 1 96 ? -6.738 7.869 3.137 1.00 98.75 96 VAL A N 1
ATOM 748 C CA . VAL A 1 96 ? -7.068 6.459 3.423 1.00 98.75 96 VAL A CA 1
ATOM 749 C C . VAL A 1 96 ? -8.383 6.089 2.735 1.00 98.75 96 VAL A C 1
ATOM 751 O O . VAL A 1 96 ? -8.447 5.057 2.069 1.00 98.75 96 VAL A O 1
ATOM 754 N N . GLU A 1 97 ? -9.412 6.935 2.835 1.00 98.62 97 GLU A N 1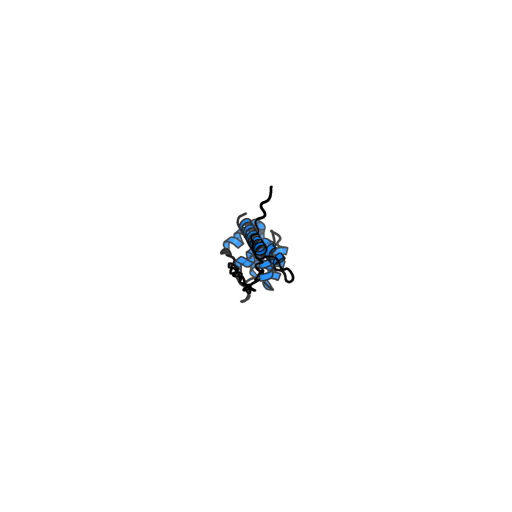
ATOM 755 C CA . GLU A 1 97 ? -10.718 6.696 2.205 1.00 98.62 97 GLU A CA 1
ATOM 756 C C . GLU A 1 97 ? -10.628 6.636 0.671 1.00 98.62 97 GLU A C 1
ATOM 758 O O . GLU A 1 97 ? -11.160 5.702 0.053 1.00 98.62 97 GLU A O 1
ATOM 763 N N . SER A 1 98 ? -9.924 7.585 0.047 1.00 98.50 98 SER A N 1
ATOM 764 C CA . SER A 1 98 ? -9.770 7.617 -1.413 1.00 98.50 98 SER A CA 1
ATOM 765 C C . SER A 1 98 ? -8.937 6.444 -1.934 1.00 98.50 98 SER A C 1
ATOM 767 O O . SER A 1 98 ? -9.373 5.746 -2.848 1.00 98.50 98 SER A O 1
ATOM 769 N N . CYS A 1 99 ? -7.801 6.140 -1.302 1.00 98.62 99 CYS A N 1
ATOM 770 C CA . CYS A 1 99 ? -6.943 5.021 -1.692 1.00 98.62 99 CYS A CA 1
ATOM 771 C C . CYS A 1 99 ? -7.637 3.670 -1.486 1.00 98.62 99 CYS A C 1
ATOM 773 O O . CYS A 1 99 ? -7.483 2.775 -2.313 1.00 98.62 99 CYS A O 1
ATOM 775 N N . THR A 1 100 ? -8.437 3.523 -0.426 1.00 98.62 100 THR A N 1
ATOM 776 C CA . THR A 1 100 ? -9.248 2.312 -0.217 1.00 98.62 100 THR A CA 1
ATOM 777 C C . THR A 1 100 ? -10.271 2.148 -1.336 1.00 98.62 100 THR A C 1
ATOM 779 O O . THR A 1 100 ? -10.440 1.053 -1.859 1.00 98.62 100 THR A O 1
ATOM 782 N N . THR A 1 101 ? -10.913 3.237 -1.766 1.00 98.44 101 THR A N 1
ATOM 783 C CA . THR A 1 101 ? -11.864 3.206 -2.888 1.00 98.44 101 THR A CA 1
ATOM 784 C C . THR A 1 101 ? -11.185 2.785 -4.196 1.00 98.44 101 THR A C 1
ATOM 786 O O . THR A 1 101 ? -11.724 1.945 -4.922 1.00 98.44 101 THR A O 1
ATOM 789 N N . THR A 1 102 ? -9.979 3.295 -4.468 1.00 98.38 102 THR A N 1
ATOM 790 C CA . THR A 1 102 ? -9.156 2.841 -5.599 1.00 98.38 102 THR A CA 1
ATOM 791 C C . THR A 1 102 ? -8.825 1.357 -5.475 1.00 98.38 102 THR A C 1
ATOM 793 O O . THR A 1 102 ? -9.051 0.613 -6.423 1.00 98.38 102 THR A O 1
ATOM 796 N N . ALA A 1 103 ? -8.387 0.892 -4.300 1.00 98.25 103 ALA A N 1
ATOM 797 C CA . ALA A 1 103 ? -8.046 -0.514 -4.091 1.00 98.25 103 ALA A CA 1
ATOM 798 C C . ALA A 1 103 ? -9.244 -1.457 -4.283 1.00 98.25 103 ALA A C 1
ATOM 800 O O . ALA A 1 103 ? -9.104 -2.537 -4.855 1.00 98.25 103 ALA A O 1
ATOM 801 N N . CYS A 1 104 ? -10.436 -1.038 -3.850 1.00 98.19 104 CYS A N 1
ATOM 802 C CA . CYS A 1 104 ? -11.679 -1.773 -4.073 1.00 98.19 104 CYS A CA 1
ATOM 803 C C . CYS A 1 104 ? -12.105 -1.820 -5.551 1.00 98.19 104 CYS A C 1
ATOM 805 O O . CYS A 1 104 ? -12.988 -2.612 -5.872 1.00 98.19 104 CYS A O 1
ATOM 807 N N . SER A 1 105 ? -11.509 -1.006 -6.430 1.00 97.56 105 SER A N 1
ATOM 808 C CA . SER A 1 105 ? -11.736 -1.037 -7.884 1.00 97.56 105 SER A CA 1
ATOM 809 C C . SER A 1 105 ? -10.637 -1.822 -8.605 1.00 97.56 105 SER A C 1
ATOM 811 O O . SER A 1 105 ? -10.932 -2.753 -9.349 1.00 97.56 105 SER A O 1
ATOM 813 N N . ASP A 1 106 ? -9.373 -1.487 -8.339 1.00 97.31 106 ASP A N 1
ATOM 814 C CA . ASP A 1 106 ? -8.194 -2.253 -8.740 1.00 97.31 106 ASP A CA 1
ATOM 815 C C . ASP A 1 106 ? -7.068 -2.046 -7.715 1.00 97.31 106 ASP A C 1
ATOM 817 O O . ASP A 1 106 ? -6.446 -0.986 -7.618 1.00 97.31 106 ASP A O 1
ATOM 821 N N . TYR A 1 107 ? -6.782 -3.081 -6.927 1.00 97.31 107 TYR A N 1
ATOM 822 C CA . TYR A 1 107 ? -5.751 -3.015 -5.891 1.00 97.31 107 TYR A CA 1
ATOM 823 C C . TYR A 1 107 ? -4.340 -2.852 -6.456 1.00 97.31 107 TYR A C 1
ATOM 825 O O . TYR A 1 107 ? -3.444 -2.382 -5.751 1.00 97.31 107 TYR A O 1
ATOM 833 N N . ARG A 1 108 ? -4.131 -3.211 -7.729 1.00 95.19 108 ARG A N 1
ATOM 834 C CA . ARG A 1 108 ? -2.822 -3.113 -8.376 1.00 95.19 108 ARG A CA 1
ATOM 835 C C . ARG A 1 108 ? -2.409 -1.665 -8.571 1.00 95.19 108 ARG A C 1
ATOM 837 O O . ARG A 1 108 ? -1.224 -1.389 -8.441 1.00 95.19 108 ARG A O 1
ATOM 844 N N . ASP A 1 109 ? -3.349 -0.749 -8.781 1.00 95.88 109 ASP A N 1
ATOM 845 C CA . ASP A 1 109 ? -3.042 0.680 -8.910 1.00 95.88 109 ASP A CA 1
ATOM 846 C C . ASP A 1 109 ? -2.432 1.231 -7.619 1.00 95.88 109 ASP A C 1
ATOM 848 O O . ASP A 1 109 ? -1.444 1.967 -7.644 1.00 95.88 109 ASP A O 1
ATOM 852 N N . VAL A 1 110 ? -2.970 0.811 -6.472 1.00 97.38 110 VAL A N 1
ATOM 853 C CA . VAL A 1 110 ? -2.456 1.216 -5.160 1.00 97.38 110 VAL A CA 1
ATOM 854 C C . VAL A 1 110 ? -1.104 0.566 -4.873 1.00 97.38 110 VAL A C 1
ATOM 856 O O . VAL A 1 110 ? -0.199 1.241 -4.385 1.00 97.38 110 VAL A O 1
ATOM 859 N N . LEU A 1 111 ? -0.925 -0.714 -5.216 1.00 95.75 111 LEU A N 1
ATOM 860 C CA . LEU A 1 111 ? 0.373 -1.381 -5.077 1.00 95.75 111 LEU A CA 1
ATOM 861 C C . LEU A 1 111 ? 1.438 -0.743 -5.972 1.00 95.75 111 LEU A C 1
ATOM 863 O O . LEU A 1 111 ? 2.540 -0.483 -5.505 1.00 95.75 111 LEU A O 1
ATOM 867 N N . VAL A 1 112 ? 1.122 -0.450 -7.234 1.00 94.12 112 VAL A N 1
ATOM 868 C CA . VAL A 1 112 ? 2.053 0.187 -8.174 1.00 94.12 112 VAL A CA 1
ATOM 869 C C . VAL A 1 112 ? 2.457 1.570 -7.675 1.00 94.12 112 VAL A C 1
ATOM 871 O O . VAL A 1 112 ? 3.649 1.865 -7.590 1.00 94.12 112 VAL A O 1
ATOM 874 N N . ALA A 1 113 ? 1.488 2.394 -7.278 1.00 94.50 113 ALA A N 1
ATOM 875 C CA . ALA A 1 113 ? 1.757 3.738 -6.781 1.00 94.50 113 ALA A CA 1
ATOM 876 C C . ALA A 1 113 ? 2.555 3.742 -5.463 1.00 94.50 113 ALA A C 1
ATOM 878 O O . ALA A 1 113 ? 3.394 4.623 -5.255 1.00 94.50 113 ALA A O 1
ATOM 879 N N . ALA A 1 114 ? 2.330 2.763 -4.582 1.00 95.81 114 ALA A N 1
ATOM 880 C CA . ALA A 1 114 ? 3.022 2.674 -3.301 1.00 95.81 114 ALA A CA 1
ATOM 881 C C . ALA A 1 114 ? 4.399 1.996 -3.390 1.00 95.81 114 ALA A C 1
ATOM 883 O O . ALA A 1 114 ? 5.338 2.459 -2.743 1.00 95.81 114 ALA A O 1
ATOM 884 N N . GLU A 1 115 ? 4.529 0.903 -4.142 1.00 93.62 115 GLU A N 1
ATOM 885 C CA . GLU A 1 115 ? 5.687 -0.003 -4.103 1.00 93.62 115 GLU A CA 1
ATOM 886 C C . GLU A 1 115 ? 6.563 0.025 -5.358 1.00 93.62 115 GLU A C 1
ATOM 888 O O . GLU A 1 115 ? 7.691 -0.454 -5.295 1.00 93.62 115 GLU A O 1
ATOM 893 N N . TYR A 1 116 ? 6.072 0.562 -6.477 1.00 92.56 116 TYR A N 1
ATOM 894 C CA . TYR A 1 116 ? 6.743 0.494 -7.783 1.00 92.56 116 TYR A CA 1
ATOM 895 C C . TYR A 1 116 ? 6.749 1.838 -8.506 1.00 92.56 116 TYR A C 1
ATOM 897 O O . TYR A 1 116 ? 6.710 1.880 -9.734 1.00 92.56 116 TYR A O 1
ATOM 905 N N . ARG A 1 117 ? 6.739 2.951 -7.769 1.00 92.88 117 ARG A N 1
ATOM 906 C CA . ARG A 1 117 ? 6.564 4.283 -8.353 1.00 92.88 117 ARG A CA 1
ATOM 907 C C . ARG A 1 117 ? 7.590 4.574 -9.454 1.00 92.88 117 ARG A C 1
ATOM 909 O O . ARG A 1 117 ? 7.196 4.899 -10.571 1.00 92.88 117 ARG A O 1
ATOM 916 N N . ARG A 1 118 ? 8.889 4.446 -9.164 1.00 93.25 118 ARG A N 1
ATOM 917 C CA . ARG A 1 118 ? 9.955 4.732 -10.140 1.00 93.25 118 ARG A CA 1
ATOM 918 C C . ARG A 1 118 ? 9.962 3.689 -11.248 1.00 93.25 118 ARG A C 1
ATOM 920 O O . ARG A 1 118 ? 10.112 4.031 -12.418 1.00 93.25 118 ARG A O 1
ATOM 927 N N . TYR A 1 119 ? 9.774 2.417 -10.898 1.00 91.25 119 TYR A N 1
ATOM 928 C CA . TYR A 1 119 ? 9.723 1.337 -11.882 1.00 91.25 119 TYR A CA 1
ATOM 929 C C . TYR A 1 119 ? 8.585 1.530 -12.900 1.00 91.25 119 TYR A C 1
ATOM 931 O O . TYR A 1 119 ? 8.789 1.383 -14.108 1.00 91.25 119 TYR A O 1
ATOM 939 N N . ALA A 1 120 ? 7.394 1.908 -12.436 1.00 90.31 120 ALA A N 1
ATOM 940 C CA . ALA A 1 120 ? 6.224 2.151 -13.274 1.00 90.31 120 ALA A CA 1
ATOM 941 C C . ALA A 1 120 ? 6.412 3.357 -14.204 1.00 90.31 120 ALA A C 1
ATOM 943 O O . ALA A 1 120 ? 6.034 3.297 -15.372 1.00 90.31 120 ALA A O 1
ATOM 944 N N . GLU A 1 121 ? 7.065 4.423 -13.729 1.00 90.12 121 GLU A N 1
ATOM 945 C CA . GLU A 1 121 ? 7.415 5.590 -14.552 1.00 90.12 121 GLU A CA 1
ATOM 946 C C . GLU A 1 121 ? 8.336 5.220 -15.736 1.00 90.12 121 GLU A C 1
ATOM 948 O O . GLU A 1 121 ? 8.247 5.820 -16.811 1.00 90.12 121 GLU A O 1
ATOM 953 N N . LEU A 1 122 ? 9.205 4.216 -15.569 1.00 88.50 122 LEU A N 1
ATOM 954 C CA . LEU A 1 122 ? 10.130 3.750 -16.610 1.00 88.50 122 LEU A CA 1
ATOM 955 C C . LEU A 1 122 ? 9.531 2.701 -17.552 1.00 88.50 122 LEU A C 1
ATOM 957 O O . LEU A 1 122 ? 9.968 2.596 -18.696 1.00 88.50 122 LEU A O 1
ATOM 961 N N . THR A 1 123 ? 8.553 1.928 -17.081 1.00 84.25 123 THR A N 1
ATOM 962 C CA . THR A 1 123 ? 7.931 0.825 -17.836 1.00 84.25 123 THR A CA 1
ATOM 963 C C . THR A 1 123 ? 6.610 1.201 -18.498 1.00 84.25 123 THR A C 1
ATOM 965 O O . THR A 1 123 ? 6.015 0.378 -19.198 1.00 84.25 123 THR A O 1
ATOM 968 N N . TRP A 1 124 ? 6.166 2.450 -18.330 1.00 80.44 124 TRP A N 1
ATOM 969 C CA . TRP A 1 124 ? 4.976 2.965 -18.994 1.00 80.44 124 TRP A CA 1
ATOM 970 C C . TRP A 1 124 ? 5.051 2.776 -20.524 1.00 80.44 124 TRP A C 1
ATOM 972 O O . TRP A 1 124 ? 6.104 3.037 -21.124 1.00 80.44 124 TRP A O 1
ATOM 982 N N . PRO A 1 125 ? 3.951 2.358 -21.185 1.00 79.00 125 PRO A N 1
ATOM 983 C CA . PRO A 1 125 ? 3.932 2.131 -22.625 1.00 79.00 125 PRO A CA 1
ATOM 984 C C . PRO A 1 125 ? 4.489 3.312 -23.429 1.00 79.00 125 PRO A C 1
ATOM 986 O O . PRO A 1 125 ? 4.142 4.469 -23.196 1.00 79.00 125 PRO A O 1
ATOM 989 N N . GLY A 1 126 ? 5.348 3.007 -24.404 1.00 77.19 126 GLY A N 1
ATOM 990 C CA . GLY A 1 126 ? 6.002 4.008 -25.254 1.00 77.19 126 GLY A CA 1
ATOM 991 C C . GLY A 1 126 ? 7.383 4.455 -24.768 1.00 77.19 126 GLY A C 1
ATOM 992 O O . GLY A 1 126 ? 8.058 5.197 -25.480 1.00 77.19 126 GLY A O 1
ATOM 993 N N . ARG A 1 127 ? 7.843 3.974 -23.607 1.00 77.00 127 ARG A N 1
ATOM 994 C CA . ARG A 1 127 ? 9.214 4.167 -23.125 1.00 77.00 127 ARG A CA 1
ATOM 995 C C . ARG A 1 127 ? 10.031 2.890 -23.339 1.00 77.00 127 ARG A C 1
ATOM 997 O O . ARG A 1 127 ? 9.602 1.804 -22.971 1.00 77.00 127 ARG A O 1
ATOM 1004 N N . SER A 1 128 ? 11.214 3.015 -23.939 1.00 77.69 128 SER A N 1
ATOM 1005 C CA . SER A 1 128 ? 12.172 1.909 -24.079 1.00 77.69 128 SER A CA 1
ATOM 1006 C C . SER A 1 128 ? 13.369 2.167 -23.172 1.00 77.69 128 SER A C 1
ATOM 1008 O O . SER A 1 128 ? 14.445 2.548 -23.632 1.00 77.69 128 SER A O 1
ATOM 1010 N N . THR A 1 129 ? 13.161 2.014 -21.867 1.00 84.62 129 THR A N 1
ATOM 1011 C CA . THR A 1 129 ? 14.217 2.181 -20.866 1.00 84.62 129 THR A CA 1
ATOM 1012 C C . THR A 1 129 ? 15.049 0.895 -20.743 1.00 84.62 129 THR A C 1
ATOM 1014 O O . THR A 1 129 ? 14.457 -0.186 -20.680 1.00 84.62 129 THR A O 1
ATOM 1017 N N . PRO A 1 130 ? 16.397 0.966 -20.691 1.00 89.19 130 PRO A N 1
ATOM 1018 C CA . PRO A 1 130 ? 17.248 -0.212 -20.513 1.00 89.19 130 PRO A CA 1
ATOM 1019 C C . PRO A 1 130 ? 16.887 -1.026 -19.262 1.00 89.19 130 PRO A C 1
ATOM 1021 O O . PRO A 1 130 ? 16.579 -0.460 -18.216 1.00 89.19 130 PRO A O 1
ATOM 1024 N N . ALA A 1 131 ? 16.996 -2.357 -19.339 1.00 87.00 131 ALA A N 1
ATOM 1025 C CA . ALA A 1 131 ? 16.654 -3.254 -18.227 1.00 87.00 131 ALA A CA 1
ATOM 1026 C C . ALA A 1 131 ? 17.419 -2.931 -16.929 1.00 87.00 131 ALA A C 1
ATOM 1028 O O . ALA A 1 131 ? 16.842 -2.989 -15.848 1.00 87.00 131 ALA A O 1
ATOM 1029 N N . LEU A 1 132 ? 18.685 -2.513 -17.044 1.00 88.69 132 LEU A N 1
ATOM 1030 C CA . LEU A 1 132 ? 19.510 -2.115 -15.901 1.00 88.69 132 LEU A CA 1
ATOM 1031 C C . LEU A 1 132 ? 18.915 -0.926 -15.128 1.00 88.69 132 LEU A C 1
ATOM 1033 O O . LEU A 1 132 ? 18.964 -0.890 -13.902 1.00 88.69 132 LEU A O 1
ATOM 1037 N N . GLU A 1 133 ? 18.342 0.051 -15.833 1.00 89.31 133 GLU A N 1
ATOM 1038 C CA . GLU A 1 133 ? 17.710 1.213 -15.200 1.00 89.31 133 GLU A CA 1
ATOM 1039 C C . GLU A 1 133 ? 16.396 0.829 -14.516 1.00 89.31 133 GLU A C 1
ATOM 1041 O O . GLU A 1 133 ? 16.103 1.318 -13.427 1.00 89.31 133 GLU A O 1
ATOM 1046 N N . GLN A 1 134 ? 15.634 -0.088 -15.118 1.00 89.38 134 GLN A N 1
ATOM 1047 C CA . GLN A 1 134 ? 14.415 -0.623 -14.512 1.00 89.38 134 GLN A CA 1
ATOM 1048 C C . GLN A 1 134 ? 14.729 -1.401 -13.225 1.00 89.38 134 GLN A C 1
ATOM 1050 O O . GLN A 1 134 ? 14.070 -1.202 -12.209 1.00 89.38 134 GLN A O 1
ATOM 1055 N N . GLU A 1 135 ? 15.758 -2.251 -13.240 1.00 89.56 135 GLU A N 1
ATOM 1056 C CA . GLU A 1 135 ? 16.197 -3.001 -12.059 1.00 89.56 135 GLU A CA 1
ATOM 1057 C C . GLU A 1 135 ? 16.660 -2.063 -10.940 1.00 89.56 135 GLU A C 1
ATOM 1059 O O . GLU A 1 135 ? 16.244 -2.214 -9.791 1.00 89.56 135 GLU A O 1
ATOM 1064 N N . LYS A 1 136 ? 17.444 -1.035 -11.288 1.00 91.81 136 LYS A N 1
ATOM 1065 C CA . LYS A 1 136 ? 17.856 0.001 -10.338 1.00 91.81 136 LYS A CA 1
ATOM 1066 C C . LYS A 1 136 ? 16.649 0.705 -9.709 1.00 91.81 136 LYS A C 1
ATOM 1068 O O . LYS A 1 136 ? 16.603 0.846 -8.491 1.00 91.81 136 LYS A O 1
ATOM 1073 N N . ALA A 1 137 ? 15.661 1.101 -10.512 1.00 91.94 137 ALA A N 1
ATOM 1074 C CA . ALA A 1 137 ? 14.444 1.740 -10.014 1.00 91.94 137 ALA A CA 1
ATOM 1075 C C . ALA A 1 137 ? 13.636 0.819 -9.085 1.00 91.94 137 ALA A C 1
ATOM 1077 O O . ALA A 1 137 ? 13.170 1.260 -8.036 1.00 91.94 137 ALA A O 1
ATOM 1078 N N . ALA A 1 138 ? 13.519 -0.467 -9.429 1.00 90.50 138 ALA A N 1
ATOM 1079 C CA . ALA A 1 138 ? 12.838 -1.451 -8.591 1.00 90.50 138 ALA A CA 1
ATOM 1080 C C . ALA A 1 138 ? 13.543 -1.660 -7.241 1.00 90.50 138 ALA A C 1
ATOM 1082 O O . ALA A 1 138 ? 12.877 -1.878 -6.227 1.00 90.50 138 ALA A O 1
ATOM 1083 N N . GLU A 1 139 ? 14.876 -1.605 -7.214 1.00 92.06 139 GLU A N 1
ATOM 1084 C CA . GLU A 1 139 ? 15.644 -1.707 -5.974 1.00 92.06 139 GLU A CA 1
ATOM 1085 C C . GLU A 1 139 ? 15.526 -0.441 -5.118 1.00 92.06 139 GLU A C 1
ATOM 1087 O O . GLU A 1 139 ? 15.350 -0.534 -3.904 1.00 92.06 139 GLU A O 1
ATOM 1092 N N . GLU A 1 140 ? 15.530 0.742 -5.736 1.00 94.00 140 GLU A N 1
ATOM 1093 C CA . GLU A 1 140 ? 15.293 2.013 -5.043 1.00 94.00 140 GLU A CA 1
ATOM 1094 C C . GLU A 1 140 ? 13.890 2.079 -4.422 1.00 94.00 140 GLU A C 1
ATOM 1096 O O . GLU A 1 140 ? 13.751 2.433 -3.248 1.00 94.00 140 GLU A O 1
ATOM 1101 N N . ASP A 1 141 ? 12.853 1.688 -5.170 1.00 93.88 141 ASP A N 1
ATOM 1102 C CA . ASP A 1 141 ? 11.479 1.629 -4.662 1.00 93.88 141 ASP A CA 1
ATOM 1103 C C . ASP A 1 141 ? 11.360 0.645 -3.484 1.00 93.88 141 ASP A C 1
ATOM 1105 O O . ASP A 1 141 ? 10.747 0.951 -2.453 1.00 93.88 141 ASP A O 1
ATOM 1109 N N . ARG A 1 142 ? 12.016 -0.519 -3.585 1.00 90.81 142 ARG A N 1
ATOM 1110 C CA . ARG A 1 142 ? 12.072 -1.505 -2.498 1.00 90.81 142 ARG A CA 1
ATOM 1111 C C . ARG A 1 142 ? 12.762 -0.942 -1.259 1.00 90.81 142 ARG A C 1
ATOM 1113 O O . ARG A 1 142 ? 12.244 -1.106 -0.151 1.00 90.81 142 ARG A O 1
ATOM 1120 N N . ALA A 1 143 ? 13.919 -0.307 -1.428 1.00 93.06 143 ALA A N 1
ATOM 1121 C CA . ALA A 1 143 ? 14.681 0.280 -0.334 1.00 93.06 143 ALA A CA 1
ATOM 1122 C C . ALA A 1 143 ? 13.863 1.360 0.389 1.00 93.06 143 ALA A C 1
ATOM 1124 O O . ALA A 1 143 ? 13.822 1.382 1.621 1.00 93.06 143 ALA A O 1
ATOM 1125 N N . GLU A 1 144 ? 13.138 2.194 -0.359 1.00 93.88 144 GLU A N 1
ATOM 1126 C CA . GLU A 1 144 ? 12.233 3.198 0.200 1.00 93.88 144 GLU A CA 1
ATOM 1127 C C . GLU A 1 144 ? 11.102 2.559 1.021 1.00 93.88 144 GLU A C 1
ATOM 1129 O O . GLU A 1 144 ? 10.860 2.963 2.161 1.00 93.88 144 GLU A O 1
ATOM 1134 N N . CYS A 1 145 ? 10.432 1.533 0.484 1.00 92.75 145 CYS A N 1
ATOM 1135 C CA . CYS A 1 145 ? 9.392 0.800 1.209 1.00 92.75 145 CYS A CA 1
ATOM 1136 C C . CYS A 1 145 ? 9.925 0.179 2.506 1.00 92.75 145 CYS A C 1
ATOM 1138 O O . CYS A 1 145 ? 9.301 0.314 3.559 1.00 92.75 145 CYS A O 1
ATOM 1140 N N . GLN A 1 146 ? 11.096 -0.461 2.462 1.00 92.50 146 GLN A N 1
ATOM 1141 C CA . GLN A 1 146 ? 11.707 -1.060 3.648 1.00 92.50 146 GLN A CA 1
ATOM 1142 C C . GLN A 1 146 ? 12.101 -0.012 4.692 1.00 92.50 146 GLN A C 1
ATOM 1144 O O . GLN A 1 146 ? 11.869 -0.226 5.883 1.00 92.50 146 GLN A O 1
ATOM 1149 N N . ALA A 1 147 ? 12.665 1.119 4.266 1.00 94.19 147 ALA A N 1
ATOM 1150 C CA . ALA A 1 147 ? 12.995 2.223 5.159 1.00 94.19 147 ALA A CA 1
ATOM 1151 C C . ALA A 1 147 ? 11.731 2.794 5.820 1.00 94.19 147 ALA A C 1
ATOM 1153 O O . ALA A 1 147 ? 11.692 2.967 7.039 1.00 94.19 147 ALA A O 1
ATOM 1154 N N . TRP A 1 148 ? 10.660 3.001 5.049 1.00 95.06 148 TRP A N 1
ATOM 1155 C CA . TRP A 1 148 ? 9.376 3.475 5.569 1.00 95.06 148 TRP A CA 1
ATOM 1156 C C . TRP A 1 148 ? 8.730 2.501 6.569 1.00 95.06 148 TRP A C 1
ATOM 1158 O O . TRP A 1 148 ? 8.141 2.940 7.558 1.00 95.06 148 TRP A O 1
ATOM 1168 N N . LEU A 1 149 ? 8.868 1.187 6.375 1.00 93.25 149 LEU A N 1
ATOM 1169 C CA . LEU A 1 149 ? 8.368 0.182 7.324 1.00 93.25 149 LEU A CA 1
ATOM 1170 C C . LEU A 1 149 ? 9.154 0.126 8.641 1.00 93.25 149 LEU A C 1
ATOM 1172 O O . LEU A 1 149 ? 8.644 -0.388 9.643 1.00 93.25 149 LEU A O 1
ATOM 1176 N N . ARG A 1 150 ? 10.400 0.609 8.637 1.00 92.81 150 ARG A N 1
ATOM 1177 C CA . ARG A 1 150 ? 11.331 0.529 9.772 1.00 92.81 150 ARG A CA 1
ATOM 1178 C C . ARG A 1 150 ? 11.504 1.837 10.546 1.00 92.81 150 ARG A C 1
ATOM 1180 O O . ARG A 1 150 ? 12.079 1.775 11.628 1.00 92.81 150 ARG A O 1
ATOM 1187 N N . ARG A 1 151 ? 11.039 2.975 10.019 1.00 90.19 151 ARG A N 1
ATOM 1188 C CA . ARG A 1 151 ? 11.013 4.252 10.756 1.00 90.19 151 ARG A CA 1
ATOM 1189 C C . ARG A 1 151 ? 10.091 4.170 11.975 1.00 90.19 151 ARG A C 1
ATOM 1191 O O . ARG A 1 151 ? 10.448 4.801 12.985 1.00 90.19 151 ARG A O 1
#

Organism: NCBI:txid48467

Sequence (151 aa):
MLDITLQGLVLLVWVQVVGCRSRETASSAATPMTAQPCPKITKDDVHRIIRRDFGTNQVARVNAILSRYGEADWQREPDRVHLAILKMAQGDIEKVESCTTTACSDYRDVLVAAEYRRYAELTWPGRSTPALEQEKAAEEDRAECQAWLRR

Radius of gyration: 31.03 Å; chains: 1; bounding box: 97×28×81 Å

Secondary structure (DSSP, 8-state):
------------------------------------------HHHHHHHHHHHH-GGGHHHHHHHHTTSS-STT---HHHHHHHHHHHHTT-HHHHHHHHHHHTT-HHHHHHHHH-HHHHHHHSTT----HHHHHHHHHHHHHHHHHHHH-

Foldseek 3Di:
DDDDDDDDDDDDDDDPDPDPPPPPPPPVPPPPPPPQDDPPFDPVLLLVLCCVQQNPVCSVVLVVLLVLAPPDPPRPDSRLLSLLQSQQCRNPSVSSNVSSVVCNVPSVVSCCVRQVVQLCVQPPPPHDDDPVSSVVSNVVSNVVSVVSSVD

pLDDT: mean 82.24, std 21.45, range [36.28, 98.75]